Protein AF-A0A180EZV5-F1 (afdb_monomer_lite)

Structure (mmCIF, N/CA/C/O backbone):
data_AF-A0A180EZV5-F1
#
_entry.id   AF-A0A180EZV5-F1
#
loop_
_atom_site.group_PDB
_atom_site.id
_atom_site.type_symbol
_atom_site.label_atom_id
_atom_site.label_alt_id
_atom_site.label_comp_id
_atom_site.label_asym_id
_atom_site.label_entity_id
_atom_site.label_seq_id
_atom_site.pdbx_PDB_ins_code
_atom_site.Cartn_x
_atom_site.Cartn_y
_atom_site.Cartn_z
_atom_site.occupancy
_atom_site.B_iso_or_equiv
_atom_site.auth_seq_id
_atom_site.auth_comp_id
_atom_site.auth_asym_id
_atom_site.auth_atom_id
_atom_site.pdbx_PDB_model_num
ATOM 1 N N . MET A 1 1 ? 29.831 21.437 -23.389 1.00 42.53 1 MET A N 1
ATOM 2 C CA . MET A 1 1 ? 28.451 21.141 -23.836 1.00 42.53 1 MET A CA 1
ATOM 3 C C . MET A 1 1 ? 27.914 20.039 -22.934 1.00 42.53 1 MET A C 1
ATOM 5 O O . MET A 1 1 ? 28.625 19.063 -22.757 1.00 42.53 1 MET A O 1
ATOM 9 N N . ARG A 1 2 ? 26.764 20.220 -22.269 1.00 53.81 2 ARG A N 1
ATOM 10 C CA . ARG A 1 2 ? 26.156 19.159 -21.443 1.00 53.81 2 ARG A CA 1
ATOM 11 C C . ARG A 1 2 ? 25.250 18.322 -22.337 1.00 53.81 2 ARG A C 1
ATOM 13 O O . ARG A 1 2 ? 24.291 18.855 -22.888 1.00 53.81 2 ARG A O 1
ATOM 20 N N . GLU A 1 3 ? 25.581 17.050 -22.498 1.00 58.25 3 GLU A N 1
ATOM 21 C CA . GLU A 1 3 ? 24.782 16.107 -23.275 1.00 58.25 3 GLU A CA 1
ATOM 22 C C . GLU A 1 3 ? 23.580 15.644 -22.450 1.00 58.25 3 GLU A C 1
ATOM 24 O O . GLU A 1 3 ? 23.712 15.232 -21.295 1.00 58.25 3 GLU A O 1
ATOM 29 N N . TRP A 1 4 ? 22.388 15.739 -23.033 1.00 53.22 4 TRP A N 1
ATOM 30 C CA . TRP A 1 4 ? 21.174 15.211 -22.426 1.00 53.22 4 TRP A CA 1
ATOM 31 C C . TRP A 1 4 ? 21.101 13.713 -22.700 1.00 53.22 4 TRP A C 1
ATOM 33 O O . TRP A 1 4 ? 20.705 13.287 -23.784 1.00 53.22 4 TRP A O 1
ATOM 43 N N . ILE A 1 5 ? 21.465 12.910 -21.704 1.00 65.00 5 ILE A N 1
ATOM 44 C CA . ILE A 1 5 ? 21.238 11.467 -21.743 1.00 65.00 5 ILE A CA 1
ATOM 45 C C . ILE A 1 5 ? 19.726 11.238 -21.641 1.00 65.00 5 ILE A C 1
ATOM 47 O O . ILE A 1 5 ? 19.112 11.427 -20.588 1.00 65.00 5 ILE A O 1
ATOM 51 N N . THR A 1 6 ? 19.104 10.855 -22.752 1.00 60.25 6 THR A N 1
ATOM 52 C CA . THR A 1 6 ? 17.709 10.415 -22.776 1.00 60.25 6 THR A CA 1
ATOM 53 C C . THR A 1 6 ? 17.660 8.945 -22.381 1.00 60.25 6 THR A C 1
ATOM 55 O O . THR A 1 6 ? 17.905 8.046 -23.178 1.00 60.25 6 THR A O 1
ATOM 58 N N . TYR A 1 7 ? 17.351 8.683 -21.112 1.00 58.28 7 TYR A N 1
ATOM 59 C CA . TYR A 1 7 ? 17.055 7.327 -20.662 1.00 58.28 7 TYR A CA 1
ATOM 60 C C . TYR A 1 7 ? 15.742 6.865 -21.293 1.00 58.28 7 TYR A C 1
ATOM 62 O O . TYR A 1 7 ? 14.724 7.556 -21.197 1.00 58.28 7 TYR A O 1
ATOM 70 N N . ASN A 1 8 ? 15.760 5.689 -21.919 1.00 58.59 8 ASN A N 1
ATOM 71 C CA . ASN A 1 8 ? 14.566 5.049 -22.455 1.00 58.59 8 ASN A CA 1
ATOM 72 C C . ASN A 1 8 ? 13.604 4.769 -21.284 1.00 58.59 8 ASN A C 1
ATOM 74 O O . ASN A 1 8 ? 13.820 3.857 -20.483 1.00 58.59 8 ASN A O 1
ATOM 78 N N . ARG A 1 9 ? 12.596 5.632 -21.094 1.00 59.47 9 ARG A N 1
ATOM 79 C CA . ARG A 1 9 ? 11.671 5.530 -19.960 1.00 59.47 9 ARG A CA 1
ATOM 80 C C . ARG A 1 9 ? 10.776 4.319 -20.183 1.00 59.47 9 ARG A C 1
ATOM 82 O O . ARG A 1 9 ? 9.818 4.395 -20.953 1.00 59.47 9 ARG A O 1
ATOM 89 N N . LYS A 1 10 ? 11.044 3.226 -19.458 1.00 64.56 10 LYS A N 1
ATOM 90 C CA . LYS A 1 10 ? 10.083 2.124 -19.310 1.00 64.56 10 LYS A CA 1
ATOM 91 C C . LYS A 1 10 ? 8.732 2.732 -18.962 1.00 64.56 10 LYS A C 1
ATOM 93 O O . LYS A 1 10 ? 8.649 3.571 -18.071 1.00 64.56 10 LYS A O 1
ATOM 98 N N . THR A 1 11 ? 7.672 2.377 -19.672 1.00 65.50 11 THR A N 1
ATOM 99 C CA . THR A 1 11 ? 6.337 2.837 -19.297 1.00 65.50 11 THR A CA 1
ATOM 100 C C . THR A 1 11 ? 5.940 1.972 -18.110 1.00 65.50 11 THR A C 1
ATOM 102 O O . THR A 1 11 ? 5.561 0.833 -18.331 1.00 65.50 11 THR A O 1
ATOM 105 N N . GLY A 1 12 ? 6.103 2.444 -16.869 1.00 67.62 12 GLY A N 1
ATOM 106 C CA . GLY A 1 12 ? 5.817 1.660 -15.655 1.00 67.62 12 GLY A CA 1
ATOM 107 C C . GLY A 1 12 ? 4.324 1.387 -15.479 1.00 67.62 12 GLY A C 1
ATOM 108 O O . GLY A 1 12 ? 3.713 1.866 -14.532 1.00 67.62 12 GLY A O 1
ATOM 109 N N . LYS A 1 13 ? 3.694 0.747 -16.465 1.00 78.06 13 LYS A N 1
ATOM 110 C CA . LYS A 1 13 ? 2.300 0.316 -16.535 1.00 78.06 13 LYS A CA 1
ATOM 111 C C . LYS A 1 13 ? 2.267 -1.158 -16.181 1.00 78.06 13 LYS A C 1
ATOM 113 O O . LYS A 1 13 ? 3.050 -1.928 -16.712 1.00 78.06 13 LYS A O 1
ATOM 118 N N . ILE A 1 14 ? 1.305 -1.528 -15.348 1.00 83.94 14 ILE A N 1
ATOM 119 C CA . ILE A 1 14 ? 0.944 -2.925 -15.132 1.00 83.94 14 ILE A CA 1
ATOM 120 C C . ILE A 1 14 ? 0.112 -3.338 -16.357 1.00 83.94 14 ILE A C 1
ATOM 122 O O . ILE A 1 14 ? -0.965 -2.753 -16.555 1.00 83.94 14 ILE A O 1
ATOM 126 N N . PRO A 1 15 ? 0.631 -4.222 -17.228 1.00 80.00 15 PRO A N 1
ATOM 127 C CA . PRO A 1 15 ? 0.031 -4.477 -18.533 1.00 80.00 15 PRO A CA 1
ATOM 128 C C . PRO A 1 15 ? -1.282 -5.251 -18.408 1.00 80.00 15 PRO A C 1
ATOM 130 O O . PRO A 1 15 ? -2.269 -4.886 -19.050 1.00 80.00 15 PRO A O 1
ATOM 133 N N . VAL A 1 16 ? -1.321 -6.263 -17.541 1.00 86.75 16 VAL A N 1
ATOM 134 C CA . VAL A 1 16 ? -2.495 -7.111 -17.339 1.00 86.75 16 VAL A CA 1
ATOM 135 C C . VAL A 1 16 ? -3.434 -6.455 -16.327 1.00 86.75 16 VAL A C 1
ATOM 137 O O . VAL A 1 16 ? -3.012 -5.892 -15.316 1.00 86.75 16 VAL A O 1
ATOM 140 N N . ILE A 1 17 ? -4.738 -6.472 -16.610 1.00 89.19 17 ILE A N 1
ATOM 141 C CA . ILE A 1 17 ? -5.740 -5.921 -15.687 1.00 89.19 17 ILE A CA 1
ATOM 142 C C . ILE A 1 17 ? -5.823 -6.725 -14.384 1.00 89.19 17 ILE A C 1
ATOM 144 O O . ILE A 1 17 ? -6.001 -6.127 -13.326 1.00 89.19 17 ILE A O 1
ATOM 148 N N . GLU A 1 18 ? -5.627 -8.039 -14.477 1.00 90.62 18 GLU A N 1
ATOM 149 C CA . GLU A 1 18 ? -5.634 -9.006 -13.373 1.00 90.62 18 GLU A CA 1
ATOM 150 C C . GLU A 1 18 ? -4.507 -8.762 -12.363 1.00 90.62 18 GLU A C 1
ATOM 152 O O . GLU A 1 18 ? -4.685 -9.040 -11.184 1.00 90.62 18 GLU A O 1
ATOM 157 N N . ASP A 1 19 ? -3.407 -8.134 -12.787 1.00 91.38 19 ASP A N 1
ATOM 158 C CA . ASP A 1 19 ? -2.269 -7.809 -11.920 1.00 91.38 19 ASP A CA 1
ATOM 159 C C . ASP A 1 19 ? -2.474 -6.514 -11.113 1.00 91.38 19 ASP A C 1
ATOM 161 O O . ASP A 1 19 ? -1.737 -6.223 -10.169 1.00 91.38 19 ASP A O 1
ATOM 165 N N . LYS A 1 20 ? -3.483 -5.698 -11.446 1.00 92.12 20 LYS A N 1
ATOM 166 C CA . LYS A 1 20 ? -3.722 -4.418 -10.754 1.00 92.12 20 LYS A CA 1
ATOM 167 C C . LYS A 1 20 ? -4.298 -4.603 -9.343 1.00 92.12 20 LYS A C 1
ATOM 169 O O . LYS A 1 20 ? -3.829 -3.898 -8.447 1.00 92.12 20 LYS A O 1
ATOM 174 N N . PRO A 1 21 ? -5.286 -5.493 -9.105 1.00 93.38 21 PRO A N 1
ATOM 175 C CA . PRO A 1 21 ? -5.729 -5.820 -7.753 1.00 93.38 21 PRO A CA 1
ATOM 176 C C . PRO A 1 21 ? -4.614 -6.356 -6.836 1.00 93.38 21 PRO A C 1
ATOM 178 O O . PRO A 1 21 ? -4.429 -5.760 -5.775 1.00 93.38 21 PRO A O 1
ATOM 181 N N . PRO A 1 22 ? -3.827 -7.394 -7.195 1.00 93.06 22 PRO A N 1
ATOM 182 C CA . PRO A 1 22 ? -2.771 -7.898 -6.318 1.00 93.06 22 PRO A CA 1
ATOM 183 C C . PRO A 1 22 ? -1.666 -6.862 -6.082 1.00 93.06 22 PRO A C 1
ATOM 185 O O . PRO A 1 22 ? -1.157 -6.786 -4.964 1.00 93.06 22 PRO A O 1
ATOM 188 N N . PHE A 1 23 ? -1.369 -5.994 -7.058 1.00 94.88 23 PHE A N 1
ATOM 189 C CA . PHE A 1 23 ? -0.479 -4.847 -6.859 1.00 94.88 23 PHE A CA 1
ATOM 190 C C . PHE A 1 23 ? -0.956 -3.951 -5.711 1.00 94.88 23 PHE A C 1
ATOM 192 O O . PHE A 1 23 ? -0.269 -3.804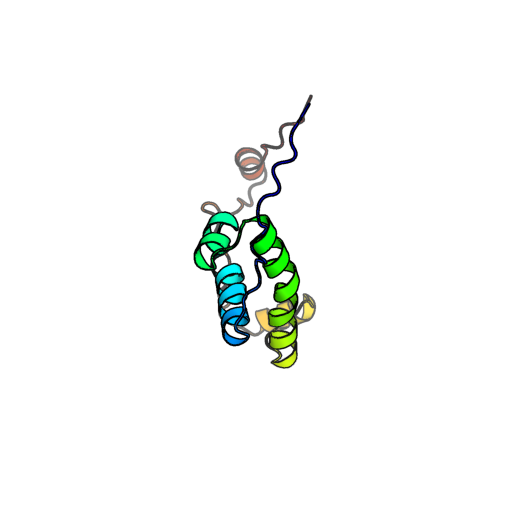 -4.698 1.00 94.88 23 PHE A O 1
ATOM 199 N N . ILE A 1 24 ? -2.163 -3.382 -5.826 1.00 95.44 24 ILE A N 1
ATOM 200 C CA . ILE A 1 24 ? -2.633 -2.400 -4.841 1.00 95.44 24 ILE A CA 1
ATOM 201 C C . ILE A 1 24 ? -2.946 -3.044 -3.489 1.00 95.44 24 ILE A C 1
ATOM 203 O O . ILE A 1 24 ? -2.646 -2.456 -2.453 1.00 95.44 24 ILE A O 1
ATOM 207 N N . LEU A 1 25 ? -3.504 -4.257 -3.475 1.00 94.44 25 LEU A N 1
ATOM 208 C CA . LEU A 1 25 ? -3.838 -4.957 -2.235 1.00 94.44 25 LEU A CA 1
ATOM 209 C C . LEU A 1 25 ? -2.578 -5.360 -1.466 1.00 94.44 25 LEU A C 1
ATOM 211 O O . LEU A 1 25 ? -2.517 -5.143 -0.258 1.00 94.44 25 LEU A O 1
ATOM 215 N N . SER A 1 26 ? -1.544 -5.860 -2.150 1.00 94.75 26 SER A N 1
ATOM 216 C CA . SER A 1 26 ? -0.258 -6.158 -1.513 1.00 94.75 26 SER A CA 1
ATOM 217 C C . SER A 1 26 ? 0.406 -4.896 -0.960 1.00 94.75 26 SER A C 1
ATOM 219 O O . SER A 1 26 ? 0.993 -4.946 0.123 1.00 94.75 26 SER A O 1
ATOM 221 N N . HIS A 1 27 ? 0.314 -3.769 -1.676 1.00 94.62 27 HIS A N 1
ATOM 222 C CA . HIS A 1 27 ? 0.838 -2.491 -1.198 1.00 94.62 27 HIS A CA 1
ATOM 223 C C . HIS A 1 27 ? 0.124 -2.023 0.077 1.00 94.62 27 HIS A C 1
ATOM 225 O O . HIS A 1 27 ? 0.780 -1.709 1.065 1.00 94.62 27 HIS A O 1
ATOM 231 N N . LEU A 1 28 ? -1.214 -2.025 0.081 1.00 93.00 28 LEU A N 1
ATOM 232 C CA . LEU A 1 28 ? -2.015 -1.585 1.228 1.00 93.00 28 LEU A CA 1
ATOM 233 C C . LEU A 1 28 ? -1.866 -2.511 2.440 1.00 93.00 28 LEU A C 1
ATOM 235 O O . LEU A 1 28 ? -1.832 -2.031 3.569 1.00 93.00 28 LEU A O 1
ATOM 239 N N . LYS A 1 29 ? -1.763 -3.827 2.220 1.00 92.12 29 LYS A N 1
ATOM 240 C CA . LYS A 1 29 ? -1.650 -4.811 3.303 1.00 92.12 29 LYS A CA 1
ATOM 241 C C . LYS A 1 29 ? -0.291 -4.769 3.996 1.00 92.12 29 LYS A C 1
ATOM 243 O O . LYS A 1 29 ? -0.239 -4.874 5.216 1.00 92.12 29 LYS A O 1
ATOM 248 N N . ASN A 1 30 ? 0.790 -4.658 3.224 1.00 92.88 30 ASN A N 1
ATOM 249 C CA . ASN A 1 30 ? 2.152 -4.808 3.742 1.00 92.88 30 ASN A CA 1
ATOM 250 C C . A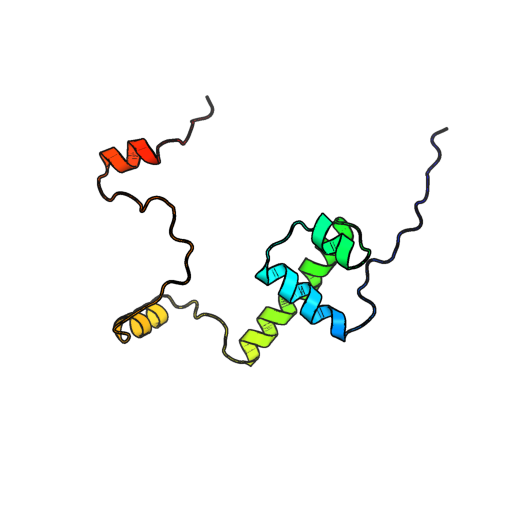SN A 1 30 ? 2.874 -3.473 3.966 1.00 92.88 30 ASN A C 1
ATOM 252 O O . ASN A 1 30 ? 3.944 -3.466 4.567 1.00 92.88 30 ASN A O 1
ATOM 256 N N . ASN A 1 31 ? 2.328 -2.364 3.454 1.00 92.38 31 ASN A N 1
ATOM 257 C CA . ASN A 1 31 ? 2.952 -1.039 3.455 1.00 92.38 31 ASN A CA 1
ATOM 258 C C . ASN A 1 31 ? 4.465 -1.060 3.110 1.00 92.38 31 ASN A C 1
ATOM 260 O O . ASN A 1 31 ? 5.282 -0.529 3.868 1.00 92.38 31 ASN A O 1
ATOM 264 N N . PRO A 1 32 ? 4.876 -1.722 2.007 1.00 94.12 32 PRO A N 1
ATOM 265 C CA . PRO A 1 32 ? 6.285 -1.869 1.664 1.00 94.12 32 PRO A CA 1
ATOM 266 C C . PRO A 1 32 ? 6.878 -0.553 1.149 1.00 94.12 32 PRO A C 1
ATOM 268 O O . PRO A 1 32 ? 6.172 0.311 0.621 1.00 94.12 32 PRO A O 1
ATOM 271 N N . LEU A 1 33 ? 8.210 -0.450 1.187 1.00 95.75 33 LEU A N 1
ATOM 272 C CA . LEU A 1 33 ? 8.924 0.602 0.462 1.00 95.75 33 LEU A CA 1
ATOM 273 C C . LEU A 1 33 ? 8.545 0.560 -1.025 1.00 95.75 33 LEU A C 1
ATOM 275 O O . LEU A 1 33 ? 8.542 -0.502 -1.649 1.00 95.75 33 LEU A O 1
ATOM 279 N N . GLN A 1 34 ? 8.254 1.723 -1.608 1.00 94.44 34 GLN A N 1
ATOM 280 C CA . GLN A 1 34 ? 7.852 1.826 -3.016 1.00 94.44 34 GLN A CA 1
ATOM 281 C C . GLN A 1 34 ? 8.966 1.406 -3.986 1.00 94.44 34 GLN A C 1
ATOM 283 O O . GLN A 1 34 ? 8.671 0.979 -5.095 1.00 94.44 34 GLN A O 1
ATOM 288 N N . GLU A 1 35 ? 10.233 1.490 -3.577 1.00 94.94 35 GLU A N 1
ATOM 289 C CA . GLU A 1 35 ? 11.363 0.936 -4.334 1.00 94.94 35 GLU A CA 1
ATOM 290 C C . GLU A 1 35 ? 11.279 -0.588 -4.415 1.00 94.94 35 GLU A C 1
ATOM 292 O O . GLU A 1 35 ? 11.343 -1.155 -5.503 1.00 94.94 35 GLU A O 1
ATOM 297 N N . TYR A 1 36 ? 11.056 -1.243 -3.272 1.00 95.62 36 TYR A N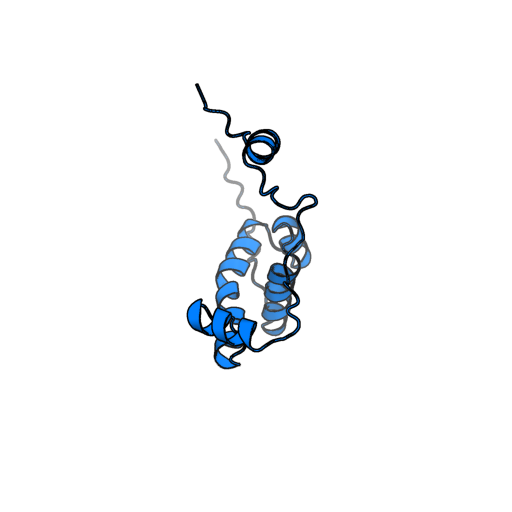 1
ATOM 298 C CA . TYR A 1 36 ? 10.904 -2.693 -3.196 1.00 95.62 36 TYR A CA 1
ATOM 299 C C . TYR A 1 36 ? 9.662 -3.160 -3.962 1.00 95.62 36 TYR A C 1
ATOM 301 O O . TYR A 1 36 ? 9.738 -4.064 -4.788 1.00 95.62 36 TYR A O 1
ATOM 309 N N . HIS A 1 37 ? 8.524 -2.501 -3.742 1.00 95.31 37 HIS A N 1
ATOM 310 C CA . HIS A 1 37 ? 7.281 -2.836 -4.430 1.00 95.31 37 HIS A CA 1
ATOM 311 C C . HIS A 1 37 ? 7.343 -2.535 -5.932 1.00 95.31 37 HIS A C 1
ATOM 313 O O . HIS A 1 37 ? 6.796 -3.277 -6.734 1.00 95.31 37 H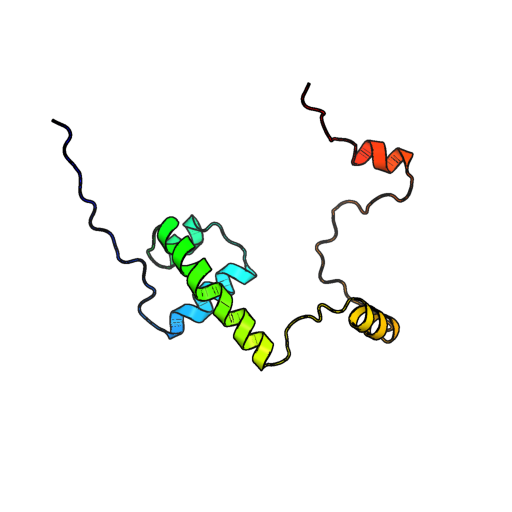IS A O 1
ATOM 319 N N . GLY A 1 38 ? 8.030 -1.469 -6.342 1.00 92.88 38 GLY A N 1
ATOM 320 C CA . GLY A 1 38 ? 8.258 -1.188 -7.754 1.00 92.88 38 GLY A CA 1
ATOM 321 C C . GLY A 1 38 ? 9.143 -2.245 -8.417 1.00 92.88 38 GLY A C 1
ATOM 322 O O . GLY A 1 38 ? 8.838 -2.700 -9.520 1.00 92.88 38 GLY A O 1
ATOM 323 N N . ALA A 1 39 ? 10.185 -2.707 -7.721 1.00 92.06 39 ALA A N 1
ATOM 324 C CA . ALA A 1 39 ? 11.093 -3.729 -8.230 1.00 92.06 39 ALA A CA 1
ATOM 325 C C . ALA A 1 39 ? 10.377 -5.058 -8.535 1.00 92.06 39 ALA A C 1
ATOM 327 O O . ALA A 1 39 ? 10.688 -5.687 -9.544 1.00 92.06 39 ALA A O 1
ATOM 328 N N . THR A 1 40 ? 9.371 -5.455 -7.740 1.00 91.25 40 THR A N 1
ATOM 329 C CA . THR A 1 40 ? 8.594 -6.686 -8.001 1.00 91.25 40 THR A CA 1
ATOM 330 C C . THR A 1 40 ? 7.757 -6.625 -9.282 1.00 91.25 40 THR A C 1
ATOM 332 O O . THR A 1 40 ? 7.352 -7.666 -9.785 1.00 91.25 40 THR A O 1
ATOM 335 N N . TYR A 1 41 ? 7.505 -5.426 -9.819 1.00 89.62 41 TYR A N 1
ATOM 336 C CA . TYR A 1 41 ? 6.723 -5.193 -11.040 1.00 89.62 41 TYR A CA 1
ATOM 337 C C . TYR A 1 41 ? 7.542 -4.503 -12.151 1.00 89.62 41 TYR A C 1
ATOM 339 O O . TYR A 1 41 ? 6.964 -3.869 -13.034 1.00 89.62 41 TYR A O 1
ATOM 347 N N . ASP A 1 42 ? 8.879 -4.590 -12.097 1.00 90.25 42 ASP A N 1
ATOM 348 C CA . ASP A 1 42 ? 9.820 -3.982 -13.059 1.00 90.25 42 ASP A CA 1
ATOM 349 C C . ASP A 1 42 ? 9.567 -2.478 -13.326 1.00 90.25 42 ASP A C 1
ATOM 351 O O . ASP A 1 42 ? 9.658 -1.981 -14.454 1.00 90.25 42 ASP A O 1
ATOM 355 N N . MET A 1 43 ? 9.230 -1.727 -12.274 1.00 90.25 43 MET A N 1
ATOM 356 C CA . MET A 1 43 ? 8.975 -0.286 -12.340 1.00 90.25 43 MET A CA 1
ATOM 357 C C . MET A 1 43 ? 9.861 0.500 -11.374 1.00 90.25 43 MET A C 1
ATOM 359 O O . MET A 1 43 ? 10.271 0.013 -10.323 1.00 90.25 43 MET A O 1
ATOM 363 N N . SER A 1 44 ? 10.142 1.757 -11.715 1.00 91.81 44 SER A N 1
ATOM 364 C CA . SER A 1 44 ? 10.873 2.652 -10.817 1.00 91.81 44 SER A CA 1
ATOM 365 C C . SER A 1 44 ? 9.988 3.148 -9.671 1.00 91.81 44 SER A C 1
ATOM 367 O O . SER A 1 44 ? 8.758 3.152 -9.768 1.00 91.81 44 SER A O 1
ATOM 369 N N . GLN A 1 45 ? 10.606 3.633 -8.591 1.00 93.19 45 GLN A N 1
ATOM 370 C CA . GLN A 1 45 ? 9.875 4.180 -7.444 1.00 93.19 45 GLN A CA 1
ATOM 371 C C . GLN A 1 45 ? 8.853 5.271 -7.834 1.00 93.19 45 GLN A C 1
ATOM 373 O O . GLN A 1 45 ? 7.702 5.161 -7.403 1.00 93.19 45 GLN A O 1
ATOM 378 N N . PRO A 1 46 ? 9.172 6.256 -8.703 1.00 92.94 46 PRO A N 1
ATOM 379 C CA . PRO A 1 46 ? 8.190 7.262 -9.113 1.00 92.94 46 PRO A CA 1
ATOM 380 C C . PRO A 1 46 ? 6.990 6.670 -9.862 1.00 92.94 46 PRO A C 1
ATOM 382 O O . PRO A 1 46 ? 5.866 7.151 -9.730 1.00 92.94 46 PRO A O 1
ATOM 385 N N . GLN A 1 47 ? 7.216 5.607 -10.636 1.00 91.94 47 GLN A N 1
ATOM 386 C CA . GLN A 1 47 ? 6.159 4.912 -11.371 1.00 91.94 47 GLN A CA 1
ATOM 387 C C . GLN A 1 47 ? 5.269 4.113 -10.428 1.00 91.94 47 GLN A C 1
ATOM 389 O O . GLN A 1 47 ? 4.047 4.180 -10.546 1.00 91.94 47 GLN A O 1
ATOM 394 N N . CYS A 1 48 ? 5.871 3.416 -9.462 1.00 94.44 48 CYS A N 1
ATOM 395 C CA . CYS A 1 48 ? 5.142 2.748 -8.393 1.00 94.44 48 CYS A CA 1
ATOM 396 C C . CYS A 1 48 ? 4.251 3.741 -7.646 1.00 94.44 48 CYS A C 1
ATOM 398 O O . CYS A 1 48 ? 3.062 3.480 -7.470 1.00 94.44 48 CYS A O 1
ATOM 400 N N . ASN A 1 49 ? 4.786 4.909 -7.284 1.00 94.50 49 ASN A N 1
ATOM 401 C CA . ASN A 1 49 ? 4.021 5.958 -6.619 1.00 94.50 49 ASN A CA 1
ATOM 402 C C . ASN A 1 49 ? 2.799 6.394 -7.445 1.00 94.50 49 ASN A C 1
ATOM 404 O O . ASN A 1 49 ? 1.671 6.407 -6.950 1.00 94.50 49 ASN A O 1
ATOM 408 N N . GLU A 1 50 ? 2.998 6.686 -8.734 1.00 93.94 50 GLU A N 1
ATOM 409 C CA . GLU A 1 50 ? 1.905 7.056 -9.639 1.00 93.94 50 GLU A CA 1
ATOM 410 C C . GLU A 1 50 ? 0.824 5.960 -9.706 1.00 93.94 50 GLU A C 1
ATOM 412 O O . GLU A 1 50 ? -0.376 6.250 -9.690 1.00 93.94 50 GLU A O 1
ATOM 417 N N . ARG A 1 51 ? 1.234 4.685 -9.760 1.00 92.62 51 ARG A N 1
ATOM 418 C CA . ARG A 1 51 ? 0.311 3.541 -9.803 1.00 92.62 51 ARG A CA 1
ATOM 419 C C . ARG A 1 51 ? -0.465 3.379 -8.511 1.00 92.62 51 ARG A C 1
ATOM 421 O O . ARG A 1 51 ? -1.679 3.199 -8.583 1.00 92.62 51 ARG A O 1
ATOM 428 N N . VAL A 1 52 ? 0.195 3.492 -7.362 1.00 94.31 52 VAL A N 1
ATOM 429 C CA . VAL A 1 52 ? -0.455 3.432 -6.049 1.00 94.31 52 VAL A CA 1
ATOM 430 C C . VAL A 1 52 ? -1.526 4.514 -5.947 1.00 94.31 52 VAL A C 1
ATOM 432 O O . VAL A 1 52 ? -2.679 4.195 -5.666 1.00 94.31 52 VAL A O 1
ATOM 435 N N . HIS A 1 53 ? -1.202 5.769 -6.272 1.00 93.38 53 HIS A N 1
ATOM 436 C CA . HIS A 1 53 ? -2.179 6.862 -6.237 1.00 93.38 53 HIS A CA 1
ATOM 437 C C . HIS A 1 53 ? -3.351 6.654 -7.200 1.00 93.38 53 HIS A C 1
ATOM 439 O O . HIS A 1 53 ? -4.492 6.962 -6.864 1.00 93.38 53 HIS A O 1
ATOM 445 N N . ARG A 1 54 ? -3.093 6.115 -8.396 1.00 93.00 54 ARG A N 1
ATOM 446 C CA . ARG A 1 54 ? -4.139 5.875 -9.397 1.00 93.00 54 ARG A CA 1
ATOM 447 C C . ARG A 1 54 ? -5.068 4.719 -9.009 1.00 93.00 54 ARG A C 1
ATOM 449 O O . ARG A 1 54 ? -6.257 4.765 -9.320 1.00 93.00 54 ARG A O 1
ATOM 456 N N . LEU A 1 55 ? -4.534 3.676 -8.372 1.00 92.81 55 LEU A N 1
ATOM 457 C CA . LEU A 1 55 ? -5.267 2.446 -8.056 1.00 92.81 55 LEU A CA 1
ATOM 458 C C . LEU A 1 55 ? -5.889 2.449 -6.653 1.00 92.81 55 LEU A C 1
ATOM 460 O O . LEU A 1 55 ? -6.872 1.742 -6.447 1.00 92.81 55 LEU A O 1
ATOM 464 N N . SER A 1 56 ? -5.397 3.264 -5.714 1.00 92.56 56 SER A N 1
ATOM 465 C CA . SER A 1 56 ? -5.859 3.310 -4.311 1.00 92.56 56 SER A CA 1
ATOM 466 C C . SER A 1 56 ? -7.357 3.580 -4.144 1.00 92.56 56 SER A C 1
ATOM 468 O O . SER A 1 56 ? -7.982 3.092 -3.204 1.00 92.56 56 SER A O 1
ATOM 470 N N . GLY A 1 57 ? -7.970 4.314 -5.075 1.00 91.62 57 GLY A N 1
ATOM 471 C CA . GLY A 1 57 ? -9.409 4.574 -5.048 1.00 91.62 57 GLY A CA 1
ATOM 472 C C . GLY A 1 57 ? -10.275 3.358 -5.400 1.00 91.62 57 GLY A C 1
ATOM 473 O O . GLY A 1 57 ? -11.458 3.347 -5.064 1.00 91.62 57 GLY A O 1
ATOM 474 N N . ILE A 1 58 ? -9.726 2.345 -6.082 1.00 91.81 58 ILE A N 1
ATOM 475 C CA . ILE A 1 58 ? -10.489 1.172 -6.539 1.00 91.81 58 ILE A CA 1
ATOM 476 C C . ILE A 1 58 ? -10.909 0.286 -5.354 1.00 91.81 58 ILE A C 1
ATOM 478 O O . ILE A 1 58 ? -12.111 0.023 -5.244 1.00 91.81 58 ILE A O 1
ATOM 482 N N . PRO A 1 59 ? -10.004 -0.117 -4.433 1.00 90.62 59 PRO A N 1
ATOM 483 C CA . PRO A 1 59 ? -10.396 -0.872 -3.244 1.00 90.62 59 PRO A CA 1
ATOM 484 C C . PRO A 1 59 ? -11.467 -0.161 -2.418 1.00 90.62 59 PRO A C 1
ATOM 486 O O . PRO A 1 59 ? -12.466 -0.770 -2.064 1.00 90.62 59 PRO A O 1
ATOM 489 N N . CYS A 1 60 ? -11.323 1.149 -2.194 1.00 89.81 60 CYS A N 1
ATOM 490 C CA . CYS A 1 60 ? -12.285 1.929 -1.413 1.00 89.81 60 CYS A CA 1
ATOM 491 C C . CYS A 1 60 ? -13.695 1.915 -2.029 1.00 89.81 60 CYS A C 1
ATOM 493 O O . CYS A 1 60 ? -14.677 1.684 -1.328 1.00 89.81 60 CYS A O 1
ATOM 495 N N . ARG A 1 61 ? -13.811 2.102 -3.353 1.00 92.38 61 ARG A N 1
ATOM 496 C CA . ARG A 1 61 ? -15.108 2.002 -4.044 1.00 92.38 61 ARG A CA 1
ATOM 497 C C . ARG A 1 61 ? -15.694 0.595 -3.969 1.00 92.38 61 ARG A C 1
ATOM 499 O O . ARG A 1 61 ? -16.890 0.463 -3.757 1.00 92.38 61 ARG A O 1
ATOM 506 N N . THR A 1 62 ? -14.852 -0.425 -4.104 1.00 92.25 62 THR A N 1
ATOM 507 C CA . THR A 1 62 ? -15.280 -1.830 -4.051 1.00 92.25 62 THR A CA 1
ATOM 508 C C . THR A 1 62 ? -15.821 -2.181 -2.666 1.00 92.25 62 THR A C 1
ATOM 510 O O . THR A 1 62 ? -16.940 -2.667 -2.560 1.00 92.25 62 THR A O 1
ATOM 513 N N . LEU A 1 63 ? -15.089 -1.835 -1.602 1.00 91.38 63 LEU A N 1
ATOM 514 C CA . LEU A 1 63 ? -15.533 -2.018 -0.215 1.00 91.38 63 LEU A CA 1
ATOM 515 C C . LEU A 1 63 ? -16.817 -1.238 0.076 1.00 91.38 63 LEU A C 1
ATOM 517 O O . LEU A 1 63 ? -17.706 -1.750 0.745 1.00 91.38 63 LEU A O 1
ATOM 521 N N . LYS A 1 64 ? -16.959 -0.027 -0.480 1.00 91.88 64 LYS A N 1
ATOM 522 C CA . LYS A 1 64 ? -18.196 0.752 -0.356 1.00 91.88 64 LYS A CA 1
ATOM 523 C C . LYS A 1 64 ? -19.389 0.030 -0.975 1.00 91.88 64 LYS A C 1
ATOM 525 O O . LYS A 1 64 ? -20.451 0.003 -0.370 1.00 91.88 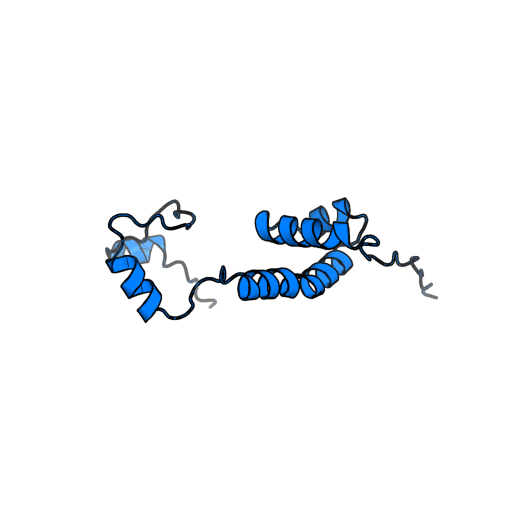64 LYS A O 1
ATOM 530 N N . THR A 1 65 ? -19.222 -0.521 -2.175 1.00 93.94 65 THR A N 1
ATOM 531 C CA . THR A 1 65 ? -20.274 -1.285 -2.857 1.00 93.94 65 THR A CA 1
ATOM 532 C C . THR A 1 65 ? -20.635 -2.558 -2.096 1.00 93.94 65 THR A C 1
ATOM 534 O O . THR A 1 65 ? -21.800 -2.935 -2.092 1.00 93.94 65 THR A O 1
ATOM 537 N N . LEU A 1 66 ? -19.663 -3.187 -1.432 1.00 94.00 66 LEU A N 1
ATOM 538 C CA . LEU A 1 66 ? -19.891 -4.367 -0.596 1.00 94.00 66 LEU A CA 1
ATOM 539 C C . LEU A 1 66 ? -20.503 -4.041 0.779 1.00 94.00 66 LEU A C 1
ATOM 541 O O . LEU A 1 66 ? -20.976 -4.950 1.444 1.00 94.00 66 LEU A O 1
ATOM 545 N N . GLY A 1 67 ? -20.514 -2.773 1.204 1.00 90.69 67 GLY A N 1
ATOM 546 C CA . GLY A 1 67 ? -20.949 -2.389 2.554 1.00 90.69 67 GLY A CA 1
ATOM 547 C C . GLY A 1 67 ? -19.908 -2.663 3.648 1.00 90.69 67 GLY A C 1
ATOM 548 O O . GLY A 1 67 ? -20.224 -2.557 4.823 1.00 90.69 67 GLY A O 1
ATOM 549 N N . GLU A 1 68 ? -18.664 -2.955 3.264 1.00 88.44 68 GLU A N 1
ATOM 550 C CA . GLU A 1 68 ? -17.558 -3.373 4.145 1.00 88.44 68 GLU A CA 1
ATOM 551 C C . GLU A 1 68 ? -16.644 -2.203 4.554 1.00 88.44 68 GLU A C 1
ATOM 553 O O . GLU A 1 68 ? -15.535 -2.390 5.057 1.00 88.44 68 GLU A O 1
ATOM 558 N N . LEU A 1 69 ? -17.044 -0.960 4.261 1.00 86.56 69 LEU A N 1
ATOM 559 C CA . LEU A 1 69 ? -16.296 0.202 4.736 1.00 86.56 69 LEU A CA 1
ATOM 560 C C . LEU A 1 69 ? -16.593 0.453 6.217 1.00 86.56 69 LEU A C 1
ATOM 562 O O . LEU A 1 69 ? -17.753 0.387 6.619 1.00 86.56 69 LEU A O 1
ATOM 566 N N . PRO A 1 70 ? -15.576 0.836 7.009 1.00 84.19 70 PRO A N 1
ATOM 567 C CA . PRO A 1 70 ? -15.785 1.180 8.405 1.00 84.19 70 PRO A CA 1
ATOM 568 C C . PRO A 1 70 ? -16.708 2.392 8.526 1.00 84.19 70 PRO A C 1
ATOM 570 O O . PRO A 1 70 ? -16.563 3.378 7.786 1.00 84.19 70 PRO A O 1
ATOM 573 N N . ASP A 1 71 ? -17.623 2.327 9.492 1.00 84.25 71 ASP A N 1
ATOM 574 C CA . ASP A 1 71 ? -18.483 3.454 9.814 1.00 84.25 71 ASP A CA 1
ATOM 575 C C . ASP A 1 71 ? -17.642 4.615 10.364 1.00 84.25 71 ASP A C 1
ATOM 577 O O . ASP A 1 71 ? -16.729 4.449 11.177 1.00 84.25 71 ASP A O 1
ATOM 581 N N . ARG A 1 72 ? -17.925 5.817 9.863 1.00 83.38 72 ARG A N 1
ATOM 582 C CA . ARG A 1 72 ? -17.276 7.060 10.294 1.00 83.38 72 ARG A CA 1
ATOM 583 C C . ARG A 1 72 ? -18.087 7.789 11.354 1.00 83.38 72 ARG A C 1
ATOM 585 O O . ARG A 1 72 ? -17.582 8.748 11.940 1.00 83.38 72 ARG A O 1
ATOM 592 N N . ASN A 1 73 ? -19.332 7.379 11.584 1.00 86.88 73 ASN A N 1
ATOM 593 C CA . ASN A 1 73 ? -20.159 7.951 12.622 1.00 86.88 73 ASN A CA 1
ATOM 594 C C . ASN A 1 73 ? -19.761 7.370 13.983 1.00 86.88 73 ASN A C 1
ATOM 596 O O . ASN A 1 73 ? -20.093 6.241 14.329 1.00 86.88 73 ASN A O 1
ATOM 600 N N . HIS A 1 74 ? -19.060 8.177 14.778 1.00 83.00 74 HIS A N 1
ATOM 601 C CA . HIS A 1 74 ? -18.640 7.795 16.124 1.00 83.00 74 HIS A CA 1
ATOM 602 C C . HIS A 1 74 ? -19.813 7.377 17.027 1.00 83.00 74 HIS A C 1
ATOM 604 O O . HIS A 1 74 ? -19.615 6.565 17.926 1.00 83.00 74 HIS A O 1
ATOM 610 N N . SER A 1 75 ? -21.013 7.929 16.812 1.00 86.44 75 SER A N 1
ATOM 611 C CA . SER A 1 75 ? -22.202 7.614 17.605 1.00 86.44 75 SER A CA 1
ATOM 612 C C . SER A 1 75 ? -22.690 6.192 17.321 1.00 86.44 75 SER A C 1
ATOM 614 O O . SER A 1 75 ? -22.920 5.435 18.258 1.00 86.44 75 SER A O 1
ATOM 616 N N . GLU A 1 76 ? -22.752 5.814 16.042 1.00 83.12 76 GLU A N 1
ATOM 617 C CA . GLU A 1 76 ? -23.125 4.463 15.594 1.00 83.12 76 GLU A CA 1
ATOM 618 C C . GLU A 1 76 ? -22.089 3.430 16.033 1.00 83.12 76 GLU A C 1
ATOM 620 O O . GLU A 1 76 ? -22.434 2.402 16.608 1.00 83.12 76 GLU A O 1
ATOM 625 N N . VAL A 1 77 ? -20.799 3.737 15.857 1.00 84.38 77 VAL A N 1
ATOM 626 C CA . VAL A 1 77 ? -19.714 2.855 16.308 1.00 84.38 77 VAL A CA 1
ATOM 627 C C . VAL A 1 77 ? -19.795 2.636 17.816 1.00 84.38 77 VAL A C 1
ATOM 629 O O . VAL A 1 77 ? -19.683 1.499 18.268 1.00 84.38 77 VAL A O 1
ATOM 632 N N . LYS A 1 78 ? -20.016 3.695 18.606 1.00 84.44 78 LYS A N 1
ATOM 633 C CA . LYS A 1 78 ? -20.155 3.588 20.063 1.00 84.44 78 LYS A CA 1
ATOM 634 C C . LYS A 1 78 ? -21.369 2.744 20.449 1.00 84.44 78 LYS A C 1
ATOM 636 O O . LYS A 1 78 ? -21.222 1.858 21.282 1.00 84.44 78 LYS A O 1
ATOM 641 N N . TYR A 1 79 ? -22.517 2.979 19.816 1.00 86.12 79 TYR A N 1
ATOM 642 C CA . TYR A 1 79 ? -23.722 2.184 20.040 1.00 86.12 79 TYR A CA 1
ATOM 643 C C . TYR A 1 79 ? -23.469 0.695 19.766 1.00 86.12 79 TYR A C 1
ATOM 645 O O . TYR A 1 79 ? -23.718 -0.131 20.636 1.00 86.12 79 TYR A O 1
ATOM 653 N N . LEU A 1 80 ? -22.887 0.355 18.611 1.00 84.00 80 LEU A N 1
ATOM 654 C CA . LEU A 1 80 ? -22.538 -1.025 18.252 1.00 84.00 80 LEU A CA 1
ATOM 655 C C . LEU A 1 80 ? -21.549 -1.650 19.244 1.00 84.00 80 LEU A C 1
ATOM 657 O O . LEU A 1 80 ? -21.713 -2.797 19.642 1.00 84.00 80 LEU A O 1
ATOM 661 N N . THR A 1 81 ? -20.552 -0.876 19.672 1.00 83.38 81 THR A N 1
ATOM 662 C CA . THR A 1 81 ? -19.534 -1.300 20.642 1.00 83.38 81 THR A CA 1
ATOM 663 C C . THR A 1 81 ? -20.163 -1.606 22.006 1.00 83.38 81 THR A C 1
ATOM 665 O O . THR A 1 81 ? -19.816 -2.603 22.620 1.00 83.38 81 THR A O 1
ATOM 668 N N . GLU A 1 82 ? -21.125 -0.802 22.468 1.00 86.81 82 GLU A N 1
ATOM 669 C CA . GLU A 1 82 ? -21.852 -1.037 23.726 1.00 86.81 82 GLU A CA 1
ATOM 670 C C . GLU A 1 82 ? -22.761 -2.278 23.681 1.00 86.81 82 GLU A C 1
ATOM 672 O O . GLU A 1 82 ? -23.089 -2.824 24.732 1.00 86.81 82 GLU A O 1
ATOM 677 N N . GLN A 1 83 ? -23.175 -2.729 22.490 1.00 85.19 83 GLN A N 1
ATOM 678 C CA . GLN A 1 83 ? -23.947 -3.968 22.321 1.00 85.19 83 GLN A CA 1
ATOM 679 C C . GLN A 1 83 ? -23.067 -5.228 22.256 1.00 85.19 83 GLN A C 1
ATOM 681 O O . GLN A 1 83 ? -23.591 -6.341 22.326 1.00 85.19 83 GLN A O 1
ATOM 686 N N . CYS A 1 84 ? -21.749 -5.082 22.107 1.00 85.25 84 CYS A N 1
ATOM 687 C CA . CYS A 1 84 ? -20.807 -6.195 22.072 1.00 85.25 84 CYS A CA 1
ATOM 688 C C . CYS A 1 84 ? -20.170 -6.401 23.451 1.00 85.25 84 CYS A C 1
ATOM 690 O O . CYS A 1 84 ? -19.618 -5.471 24.030 1.00 85.25 84 CYS A O 1
ATOM 692 N N . GLU A 1 85 ? -20.210 -7.634 23.961 1.00 81.00 85 GLU A N 1
ATOM 693 C CA . GLU A 1 85 ? -19.579 -7.988 25.242 1.00 81.00 85 GLU A CA 1
ATOM 694 C C . GLU A 1 85 ? -18.045 -7.970 25.141 1.00 81.00 85 GLU A C 1
ATOM 696 O O . GLU A 1 85 ? -17.371 -7.426 26.013 1.00 81.00 85 GLU A O 1
ATOM 701 N N . ASP A 1 86 ? -17.508 -8.463 24.020 1.00 81.31 86 ASP A N 1
ATOM 702 C CA . ASP A 1 86 ? -16.078 -8.481 23.725 1.00 81.31 86 ASP A CA 1
ATOM 703 C C . ASP A 1 86 ? -15.778 -7.736 22.422 1.00 81.31 86 ASP A C 1
ATOM 705 O O . ASP A 1 86 ? -16.296 -8.060 21.350 1.00 81.31 86 ASP A O 1
ATOM 709 N N . ILE A 1 87 ? -14.884 -6.749 22.502 1.00 79.06 87 ILE A N 1
ATOM 710 C CA . ILE A 1 87 ? -14.366 -6.017 21.343 1.00 79.06 87 ILE A CA 1
ATOM 711 C C . ILE A 1 87 ? -12.884 -6.333 21.204 1.00 79.06 87 ILE A C 1
ATOM 713 O O . ILE A 1 87 ? -12.104 -6.125 22.133 1.00 79.06 87 ILE A O 1
ATOM 717 N N . LEU A 1 88 ? -12.479 -6.784 20.016 1.00 78.06 88 LEU A N 1
ATOM 718 C CA . LEU A 1 88 ? -11.072 -6.938 19.666 1.00 78.06 88 LEU A CA 1
ATOM 719 C C . LEU A 1 88 ? -10.593 -5.683 18.919 1.00 78.06 88 LEU A C 1
ATOM 721 O O . LEU A 1 88 ? -10.866 -5.547 17.725 1.00 78.06 88 LEU A O 1
ATOM 725 N N . PRO A 1 89 ? -9.880 -4.752 19.574 1.00 73.25 89 PRO A N 1
ATOM 726 C CA . PRO A 1 89 ? -9.301 -3.616 18.875 1.00 73.25 89 PRO A CA 1
ATOM 727 C C . PRO A 1 89 ? -8.178 -4.087 17.941 1.00 73.25 89 PRO A C 1
ATOM 729 O O . PRO A 1 89 ? -7.145 -4.576 18.401 1.00 73.25 89 PRO A O 1
ATOM 732 N N . ASP A 1 90 ? -8.357 -3.883 16.634 1.00 70.25 90 ASP A N 1
ATOM 733 C CA . ASP A 1 90 ? -7.320 -4.083 15.608 1.00 70.25 90 ASP A CA 1
ATOM 734 C C . ASP A 1 90 ? -6.319 -2.914 15.619 1.00 70.25 90 ASP A C 1
ATOM 736 O O . ASP A 1 90 ? -6.233 -2.085 14.713 1.00 70.25 90 ASP A O 1
ATOM 740 N N . GLY A 1 91 ? -5.608 -2.783 16.737 1.00 66.31 91 GLY A N 1
ATOM 741 C CA . GLY A 1 91 ? -4.570 -1.787 16.941 1.00 66.31 91 GLY A CA 1
ATOM 742 C C . GLY A 1 91 ? -3.275 -2.454 17.371 1.00 66.31 91 GLY A C 1
ATOM 743 O O . GLY A 1 91 ? -3.265 -3.328 18.238 1.00 66.31 91 GLY A O 1
ATOM 744 N N . ILE A 1 92 ? -2.150 -2.001 16.818 1.00 58.22 92 ILE A N 1
ATOM 745 C CA . ILE A 1 92 ? -0.840 -2.343 17.373 1.00 58.22 92 ILE A CA 1
ATOM 746 C C . ILE A 1 92 ? -0.794 -1.762 18.789 1.00 58.22 92 ILE A C 1
ATOM 748 O O . ILE A 1 92 ? -0.744 -0.540 18.966 1.00 58.22 92 ILE A O 1
ATOM 752 N N . LYS A 1 93 ? -0.819 -2.635 19.805 1.00 57.31 93 LYS A N 1
ATOM 753 C CA . LYS A 1 93 ? -0.533 -2.234 21.184 1.00 57.31 93 LYS A CA 1
ATOM 754 C C . LYS A 1 93 ? 0.839 -1.575 21.180 1.00 57.31 93 LYS A C 1
ATOM 756 O O . LYS A 1 93 ? 1.829 -2.185 20.773 1.00 57.31 93 LYS A O 1
ATOM 761 N N . ARG A 1 94 ? 0.911 -0.311 21.597 1.00 59.12 94 ARG A N 1
ATOM 762 C CA . ARG A 1 94 ? 2.217 0.303 21.840 1.00 59.12 94 ARG A CA 1
ATOM 763 C C . ARG A 1 94 ? 2.903 -0.497 22.953 1.00 59.12 94 ARG A C 1
ATOM 765 O O . ARG A 1 94 ? 2.206 -0.946 23.861 1.00 59.12 94 ARG A O 1
ATOM 772 N N . PRO A 1 95 ? 4.240 -0.636 22.931 1.00 63.91 95 PRO A N 1
ATOM 773 C CA . PRO A 1 95 ? 4.978 -1.325 23.992 1.00 63.91 95 PRO A CA 1
ATOM 774 C C . PRO A 1 95 ? 4.672 -0.797 25.401 1.00 63.91 95 PRO A C 1
ATOM 776 O O . PRO A 1 95 ? 4.847 -1.512 26.380 1.00 63.91 95 PRO A O 1
ATOM 779 N N . LEU A 1 96 ? 4.207 0.452 25.497 1.00 66.31 96 LEU A N 1
ATOM 780 C CA . LEU A 1 96 ? 3.712 1.066 26.717 1.00 66.31 96 LEU A CA 1
ATOM 781 C C . LEU A 1 96 ? 2.347 1.695 26.436 1.00 66.31 96 LEU A C 1
ATOM 783 O O . LEU A 1 96 ? 2.209 2.511 25.518 1.00 66.31 96 LEU A O 1
ATOM 787 N N . GLU A 1 97 ? 1.348 1.343 27.241 1.00 65.38 97 GLU A N 1
ATOM 788 C CA . GLU A 1 97 ? 0.114 2.118 27.308 1.00 65.38 97 GLU A CA 1
ATOM 789 C C . GLU A 1 97 ? 0.413 3.529 27.821 1.00 65.38 97 GLU A C 1
ATOM 791 O O . GLU A 1 97 ? 1.413 3.793 28.500 1.00 65.38 97 GLU A O 1
ATOM 796 N N . ARG A 1 98 ? -0.450 4.480 27.465 1.00 70.62 98 ARG A N 1
ATOM 797 C CA . ARG A 1 98 ? -0.332 5.835 27.991 1.00 70.62 98 ARG A CA 1
ATOM 798 C C . ARG A 1 98 ? -0.662 5.788 29.481 1.00 70.62 98 ARG A C 1
ATOM 800 O O . ARG A 1 98 ? -1.808 5.536 29.841 1.00 70.62 98 ARG A O 1
ATOM 807 N N . LEU A 1 99 ? 0.341 6.023 30.329 1.00 79.12 99 LEU A N 1
ATOM 808 C CA . LEU A 1 99 ? 0.123 6.161 31.767 1.00 79.12 99 LEU A CA 1
ATOM 809 C C . LEU A 1 99 ? -0.883 7.294 32.016 1.00 79.12 99 LEU A C 1
ATOM 811 O O . LEU A 1 99 ? -0.720 8.381 31.470 1.00 79.12 99 LEU A O 1
ATOM 815 N N . GLN A 1 100 ? -1.903 7.014 32.830 1.00 77.06 100 GLN A N 1
ATOM 816 C CA . GLN A 1 100 ? -2.936 7.982 33.231 1.00 77.06 100 GLN A CA 1
ATOM 817 C C . GLN A 1 100 ? -2.427 8.982 34.280 1.00 77.06 100 GLN A C 1
ATOM 819 O O . GLN A 1 100 ? -2.998 10.054 34.448 1.00 77.06 100 GLN A O 1
ATOM 824 N N . ASP A 1 101 ? -1.346 8.628 34.978 1.00 84.00 101 ASP A N 1
ATOM 825 C CA . ASP A 1 101 ? -0.653 9.506 35.914 1.00 84.00 101 ASP A CA 1
ATOM 826 C C . ASP A 1 101 ? 0.015 10.663 35.157 1.00 84.00 101 ASP A C 1
ATOM 828 O O . ASP A 1 101 ? 0.853 10.441 34.278 1.00 84.00 101 ASP A O 1
ATOM 832 N N . GLU A 1 102 ? -0.377 11.895 35.481 1.00 77.25 102 GLU A N 1
ATOM 833 C CA . GLU A 1 102 ? 0.003 13.085 34.719 1.00 77.25 102 GLU A CA 1
ATOM 834 C C . GLU A 1 102 ? 1.518 13.353 34.759 1.00 77.25 102 GLU A C 1
ATOM 836 O O . GLU A 1 102 ? 2.114 13.709 33.735 1.00 77.25 102 GLU A O 1
ATOM 841 N N . ASP A 1 103 ? 2.155 13.126 35.909 1.00 77.50 103 ASP A N 1
ATOM 842 C CA . ASP A 1 103 ? 3.581 13.379 36.124 1.00 77.50 103 ASP A CA 1
ATOM 843 C C . ASP A 1 103 ? 4.443 12.339 35.404 1.00 77.50 103 ASP A C 1
ATOM 845 O O . ASP A 1 103 ? 5.413 12.671 34.710 1.00 77.50 103 ASP A O 1
ATOM 849 N N . ARG A 1 104 ? 4.045 11.066 35.475 1.00 75.50 104 ARG A N 1
ATOM 850 C CA . ARG A 1 104 ? 4.713 9.974 34.754 1.00 75.50 104 ARG A CA 1
ATOM 851 C C . ARG A 1 104 ? 4.448 10.034 33.251 1.00 75.50 104 ARG A C 1
ATOM 853 O O . ARG A 1 104 ? 5.297 9.651 32.450 1.00 75.50 104 ARG A O 1
ATOM 860 N N . GLN A 1 105 ? 3.301 10.560 32.833 1.00 77.12 105 GLN A N 1
ATOM 861 C CA . GLN A 1 105 ? 3.019 10.800 31.423 1.00 77.12 105 GLN A CA 1
ATOM 862 C C . GLN A 1 105 ? 3.916 11.908 30.858 1.00 77.12 105 GLN A C 1
ATOM 864 O O . GLN A 1 105 ? 4.446 11.761 29.753 1.00 77.12 105 GLN A O 1
ATOM 869 N N . LYS A 1 106 ? 4.113 13.005 31.603 1.00 74.50 106 LYS A N 1
ATOM 870 C CA . LYS A 1 106 ? 5.026 14.091 31.212 1.00 74.50 106 LYS A CA 1
ATOM 871 C C . LYS A 1 106 ? 6.467 13.600 31.096 1.00 74.50 106 LYS A C 1
ATOM 873 O O . LYS A 1 106 ? 7.144 13.988 30.149 1.00 74.50 106 LYS A O 1
ATOM 878 N N . SER A 1 107 ? 6.929 12.716 31.980 1.00 73.81 107 SER A N 1
ATOM 879 C CA . SER A 1 107 ? 8.295 12.180 31.890 1.00 73.81 107 SER A CA 1
ATOM 880 C C . SER A 1 107 ? 8.499 11.235 30.696 1.00 73.81 107 SER A C 1
ATOM 882 O O . SER A 1 107 ? 9.531 11.315 30.032 1.00 73.81 107 SER A O 1
ATOM 884 N N . CYS A 1 108 ? 7.516 10.392 30.359 1.00 67.81 108 CYS A N 1
ATOM 885 C CA . CYS A 1 108 ? 7.617 9.451 29.235 1.00 67.81 108 CYS A CA 1
ATOM 886 C C . CYS A 1 108 ? 7.337 10.075 27.854 1.00 67.81 108 CYS A C 1
ATOM 888 O O . CYS A 1 108 ? 7.852 9.589 26.849 1.00 67.81 108 CYS A O 1
ATOM 890 N N . TYR A 1 109 ? 6.517 11.130 27.782 1.00 66.00 109 TYR A N 1
ATOM 891 C CA . TYR A 1 109 ? 6.020 11.694 26.517 1.00 66.00 109 TYR A CA 1
ATOM 892 C C . TYR A 1 109 ? 6.267 13.207 26.365 1.00 66.00 109 TYR A C 1
ATOM 894 O O . TYR A 1 109 ? 5.851 13.802 25.371 1.00 66.00 109 TYR A O 1
ATOM 902 N N . GLY A 1 110 ? 6.970 13.843 27.308 1.00 64.50 110 GLY A N 1
ATOM 903 C CA . GLY A 1 110 ? 7.262 15.285 27.324 1.00 64.50 110 GLY A CA 1
ATOM 904 C C . GLY A 1 110 ? 8.346 15.748 26.348 1.00 64.50 110 GLY A C 1
ATOM 905 O O . GLY A 1 110 ? 8.723 16.915 26.359 1.00 64.50 110 GLY A O 1
ATOM 906 N N . GLY A 1 111 ? 8.842 14.867 25.477 1.00 62.16 111 GLY A N 1
ATOM 907 C CA . GLY A 1 111 ? 9.942 15.120 24.542 1.00 62.16 111 GLY A CA 1
ATOM 908 C C . GLY A 1 111 ? 9.637 16.062 23.369 1.00 62.16 111 GLY A C 1
ATOM 909 O O . GLY A 1 111 ? 10.279 15.939 22.327 1.00 62.16 111 GLY A O 1
ATOM 910 N N . LYS A 1 112 ? 8.698 17.010 23.490 1.00 57.50 112 LYS A N 1
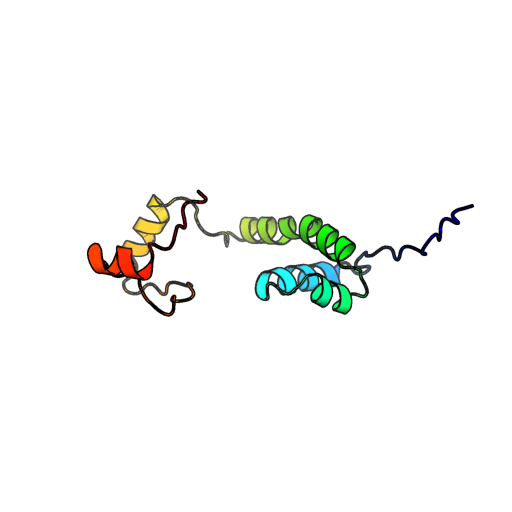ATOM 911 C CA . LYS A 1 112 ? 8.657 18.142 22.553 1.00 57.50 112 LYS A CA 1
ATOM 912 C C . LYS A 1 112 ? 9.834 19.054 22.881 1.00 57.50 112 LYS A C 1
ATOM 914 O O . LYS A 1 112 ? 9.728 19.936 23.728 1.00 57.50 112 LYS A O 1
ATOM 919 N N . LYS A 1 113 ? 10.967 18.840 22.209 1.00 58.31 113 LYS A N 1
ATOM 920 C CA . LYS A 1 113 ? 12.041 19.833 22.196 1.00 58.31 113 LYS A CA 1
ATOM 921 C C . LYS A 1 113 ? 11.501 21.090 21.520 1.00 58.31 113 LYS A C 1
ATOM 923 O O . LYS A 1 113 ? 11.194 21.069 20.330 1.00 58.31 113 LYS A O 1
ATOM 928 N N . LEU A 1 114 ? 11.339 22.155 22.298 1.00 52.03 114 LEU A N 1
ATOM 929 C CA . LEU A 1 114 ? 11.201 23.500 21.758 1.00 52.03 114 LEU A CA 1
ATOM 930 C C . LEU A 1 114 ? 12.496 23.797 21.000 1.00 52.03 114 LEU A C 1
ATOM 932 O O . LEU A 1 114 ? 13.585 23.687 21.560 1.00 52.03 114 LEU A O 1
ATOM 936 N N . ILE A 1 115 ? 12.366 24.060 19.703 1.00 51.19 115 ILE A N 1
ATOM 937 C CA . ILE A 1 115 ? 13.459 24.580 18.889 1.00 51.19 115 ILE A CA 1
ATOM 938 C C . ILE A 1 115 ? 13.648 26.019 19.373 1.00 51.19 115 ILE A C 1
ATOM 940 O O . ILE A 1 115 ? 12.795 26.862 19.095 1.00 51.19 115 ILE A O 1
ATOM 944 N N . THR A 1 116 ? 14.687 26.246 20.174 1.00 49.19 116 THR A N 1
ATOM 945 C CA . THR A 1 116 ? 15.185 27.583 20.521 1.00 49.19 116 THR A CA 1
ATOM 946 C C . THR A 1 116 ? 16.226 27.997 19.498 1.00 49.19 116 THR A C 1
ATOM 948 O O . THR A 1 116 ? 17.053 27.126 19.139 1.00 49.19 116 THR A O 1
#

Sequence (116 aa):
MREWITYNRKTGKIPVIEDKPPFILSHLKNNPLQEYHGATYDMSQPQCNERVHRLSGIPCRTLKTLGELPDRNHSEVKYLTEQCEDILPDGIKRPLERLQDEDRQKSCYGGKKLIT

Foldseek 3Di:
DDDDPDDPADQLDPPDPVVLVVLQVVCVVVVDQLCVSSVVSVHHSVSSVVSNVVSVVVVVVVCVVVVNDDDPPPVVVVVVVVVDPDDDDPDDDDPDDQDPPPVVNCVVPVPPPDPD

Radius of gyration: 22.46 Å; chains: 1; bounding box: 52×37×60 Å

Secondary structure (DSSP, 8-state):
---------------SSTTHHHHHHHHHHH---HHHHHHTTT--HHHHHHHHHHHTHHHHHHHHHHT-SPP--HHHHHHHHHH-S-----S---SS---SSHHHHHHHH-------

pLDDT: mean 81.11, std 13.71, range [42.53, 95.75]